Protein AF-A0A2H3GFM6-F1 (afdb_monomer)

pLDDT: mean 85.09, std 11.53, range [47.0, 96.88]

Radius of gyration: 15.6 Å; Cα contacts (8 Å, |Δi|>4): 89; chains: 1; bounding box: 40×33×36 Å

InterPro domains:
  IPR027417 P-loop containing nucleoside triphosphate hydrolase [G3DSA:3.40.50.300] (1-125)
  IPR040632 Sulfotransferase, S. mansonii-type [PF17784] (5-107)

Mean predicted aligned error: 5.97 Å

Foldseek 3Di:
DPQLPDLVNLVLLLVQLLDPFPLDPSNDPHADAPVSVCVPPVVDPDDDDLCVLVVVSVCVRCVVDDDDDDDDPCVVVVVVVVVVCCVLVPPVNVCCQPPVDVVVDDPPRDDSSRSVVSSVSRSVPD

Sequence (126 aa):
MHTLDNLEHWMFFGEALNRLFPTLQSYNGKDMVAEDWDQLFGPCEAITDIAGPFSESLIRNYPDAKVILCERPFDRWEPSVTQLLKSNFGPVQNFIRDWVEPLTRGKGQTSYVENLQKMLLGWTRS

Structure (mmCIF, N/CA/C/O backbone):
data_AF-A0A2H3GFM6-F1
#
_entry.id   AF-A0A2H3GFM6-F1
#
loop_
_atom_site.group_PDB
_atom_site.id
_atom_site.type_symbol
_atom_site.label_atom_id
_atom_site.label_alt_id
_atom_site.label_comp_id
_atom_site.label_asym_id
_atom_site.label_entity_id
_atom_site.label_seq_id
_atom_site.pdbx_PDB_ins_code
_atom_site.Cartn_x
_atom_site.Cartn_y
_atom_site.Cartn_z
_atom_site.occupancy
_atom_site.B_iso_or_equiv
_atom_site.auth_seq_id
_atom_site.auth_comp_id
_atom_site.auth_asym_id
_atom_site.auth_atom_id
_atom_site.pdbx_PDB_model_num
ATOM 1 N N . MET A 1 1 ? -10.535 14.472 -6.555 1.00 47.00 1 MET A N 1
ATOM 2 C CA . MET A 1 1 ? -9.803 14.133 -5.320 1.00 47.00 1 MET A CA 1
ATOM 3 C C . MET A 1 1 ? -8.314 14.093 -5.651 1.00 47.00 1 MET A C 1
ATOM 5 O O . MET A 1 1 ? -7.882 13.178 -6.332 1.00 47.00 1 MET A O 1
ATOM 9 N N . HIS A 1 2 ? -7.566 15.137 -5.277 1.00 55.94 2 HIS A N 1
ATOM 10 C CA . HIS A 1 2 ? -6.113 15.260 -5.485 1.00 55.94 2 HIS A CA 1
ATOM 11 C C . HIS A 1 2 ? -5.377 14.655 -4.280 1.00 55.94 2 HIS A C 1
ATOM 13 O O . HIS A 1 2 ? -4.862 15.370 -3.426 1.00 55.94 2 HIS A O 1
ATOM 19 N N . THR A 1 3 ? -5.422 13.328 -4.130 1.00 56.25 3 THR A N 1
ATOM 20 C CA . THR A 1 3 ? -4.901 12.657 -2.925 1.00 56.25 3 THR A CA 1
ATOM 21 C C . THR A 1 3 ? -3.388 12.697 -2.806 1.00 56.25 3 THR A C 1
ATOM 23 O O . THR A 1 3 ? -2.887 12.724 -1.686 1.00 56.25 3 THR A O 1
ATOM 26 N N . LEU A 1 4 ? -2.677 12.730 -3.932 1.00 58.69 4 LEU A N 1
ATOM 27 C CA . LEU A 1 4 ? -1.217 12.653 -3.971 1.00 58.69 4 LEU A CA 1
ATOM 28 C C . LEU A 1 4 ? -0.535 13.997 -3.671 1.00 58.69 4 LEU A C 1
ATOM 30 O O . LEU A 1 4 ? 0.613 13.993 -3.234 1.00 58.69 4 LEU A O 1
ATOM 34 N N . ASP A 1 5 ? -1.254 15.113 -3.826 1.00 67.62 5 ASP A N 1
ATOM 35 C CA . ASP A 1 5 ? -0.718 16.472 -3.664 1.00 67.62 5 ASP A CA 1
ATOM 36 C C . ASP A 1 5 ? -0.839 17.002 -2.219 1.00 67.62 5 ASP A C 1
ATOM 38 O O . ASP A 1 5 ? -0.238 18.022 -1.880 1.00 67.62 5 ASP A O 1
ATOM 42 N N . ASN A 1 6 ? -1.608 16.327 -1.351 1.00 76.69 6 ASN A N 1
ATOM 43 C CA . ASN A 1 6 ? -1.837 16.760 0.030 1.00 76.69 6 ASN A CA 1
ATOM 44 C C . ASN A 1 6 ? -0.940 16.002 1.021 1.00 76.69 6 ASN A C 1
ATOM 46 O O . ASN A 1 6 ? -1.061 14.788 1.194 1.00 76.69 6 ASN A O 1
ATOM 50 N N . LEU A 1 7 ? -0.085 16.742 1.731 1.00 76.38 7 LEU A N 1
ATOM 51 C CA . LEU A 1 7 ? 0.805 16.215 2.764 1.00 76.38 7 LEU A CA 1
ATOM 52 C C . LEU A 1 7 ? 0.055 15.473 3.884 1.00 76.38 7 LEU A C 1
ATOM 54 O O . LEU A 1 7 ? 0.558 14.473 4.393 1.00 76.38 7 LEU A O 1
ATOM 58 N N . GLU A 1 8 ? -1.143 15.926 4.251 1.00 81.88 8 GLU A N 1
ATOM 59 C CA . GLU A 1 8 ? -1.928 15.328 5.337 1.00 81.88 8 GLU A CA 1
ATOM 60 C C . GLU A 1 8 ? -2.318 13.878 5.033 1.00 81.88 8 GLU A C 1
ATOM 62 O O . GLU A 1 8 ? -2.256 13.020 5.913 1.00 81.88 8 GLU A O 1
ATOM 67 N N . HIS A 1 9 ? -2.623 13.560 3.772 1.00 86.12 9 HIS A N 1
ATOM 68 C CA . HIS A 1 9 ? -2.929 12.186 3.373 1.00 86.12 9 HIS A CA 1
ATOM 69 C C . HIS A 1 9 ? -1.706 11.278 3.515 1.00 86.12 9 HIS A C 1
ATOM 71 O O . HIS A 1 9 ? -1.812 10.139 3.959 1.00 86.12 9 HIS A O 1
ATOM 77 N N . TRP A 1 10 ? -0.516 11.789 3.200 1.00 83.88 10 TRP A N 1
ATOM 78 C CA . TRP A 1 10 ? 0.725 11.039 3.383 1.00 83.88 10 TRP A CA 1
ATOM 79 C C . TRP A 1 10 ? 1.075 10.825 4.846 1.00 83.88 10 TRP A C 1
ATOM 81 O O . TRP A 1 10 ? 1.679 9.807 5.181 1.00 83.88 10 TRP A O 1
ATOM 91 N N . MET A 1 11 ? 0.689 11.746 5.726 1.00 86.81 11 MET A N 1
ATOM 92 C CA . MET A 1 11 ? 0.786 11.537 7.169 1.00 86.81 11 MET A CA 1
ATOM 93 C C . MET A 1 11 ? -0.184 10.448 7.634 1.00 86.81 11 MET A C 1
ATOM 95 O O . MET A 1 11 ? 0.232 9.563 8.380 1.00 86.81 11 MET A O 1
ATOM 99 N N . PHE A 1 12 ? -1.425 10.462 7.140 1.00 90.88 12 PHE A N 1
ATOM 100 C CA . PHE A 1 12 ? -2.405 9.407 7.402 1.00 90.88 12 PHE A CA 1
ATOM 101 C C . PHE A 1 12 ? -1.886 8.028 6.967 1.00 90.88 12 PHE A C 1
ATOM 103 O O . PHE A 1 12 ? -1.876 7.097 7.769 1.00 90.88 12 PHE A O 1
ATOM 110 N N . PHE A 1 13 ? -1.357 7.904 5.744 1.00 90.50 13 PHE A N 1
ATOM 111 C CA . PHE A 1 13 ? -0.752 6.651 5.281 1.00 90.50 13 PHE A CA 1
ATOM 112 C C . PHE A 1 13 ? 0.453 6.241 6.128 1.00 90.50 13 PHE A C 1
ATOM 114 O O . PHE A 1 13 ? 0.593 5.068 6.451 1.00 90.50 13 PHE A O 1
ATOM 121 N N . GLY A 1 14 ? 1.301 7.191 6.534 1.00 90.31 14 GLY A N 1
ATOM 122 C CA . GLY A 1 14 ? 2.409 6.933 7.455 1.00 90.31 14 GLY A CA 1
ATOM 123 C C . GLY A 1 14 ? 1.952 6.311 8.776 1.00 90.31 14 GLY A C 1
ATOM 124 O O . GLY A 1 14 ? 2.555 5.350 9.251 1.00 90.31 14 GLY A O 1
ATOM 125 N N . GLU A 1 15 ? 0.865 6.822 9.348 1.00 91.44 15 GLU A N 1
ATOM 126 C CA . GLU A 1 15 ? 0.288 6.272 10.573 1.00 91.44 15 GLU A CA 1
ATOM 127 C C . GLU A 1 15 ? -0.359 4.901 10.342 1.00 91.44 15 GLU A C 1
ATOM 129 O O . GLU A 1 15 ? -0.104 3.977 11.112 1.00 91.44 15 GLU A O 1
ATOM 134 N N . ALA A 1 16 ? -1.112 4.724 9.253 1.00 93.00 16 ALA A N 1
ATOM 135 C CA . ALA A 1 16 ? -1.671 3.423 8.884 1.00 93.00 16 ALA A CA 1
ATOM 136 C C . ALA A 1 16 ? -0.568 2.361 8.708 1.00 93.00 16 ALA A C 1
ATOM 138 O O . ALA A 1 16 ? -0.716 1.228 9.160 1.00 93.00 16 ALA A O 1
ATOM 139 N N . LEU A 1 17 ? 0.578 2.734 8.128 1.00 91.88 17 LEU A N 1
ATOM 140 C CA . LEU A 1 17 ? 1.746 1.859 7.995 1.00 91.88 17 LEU A CA 1
ATOM 141 C C . LEU A 1 17 ? 2.324 1.450 9.354 1.00 91.88 17 LEU A C 1
ATOM 143 O O . LEU A 1 17 ? 2.573 0.268 9.583 1.00 91.88 17 LEU A O 1
ATOM 147 N N . ASN A 1 18 ? 2.497 2.410 10.269 1.00 92.06 18 ASN A N 1
ATOM 148 C CA . ASN A 1 18 ? 2.965 2.135 11.632 1.00 92.06 18 ASN A CA 1
ATOM 149 C C . ASN A 1 18 ? 2.019 1.192 12.387 1.00 92.06 18 ASN A C 1
ATOM 151 O O . ASN A 1 18 ? 2.447 0.467 13.278 1.00 92.06 18 ASN A O 1
ATOM 155 N N . ARG A 1 19 ? 0.729 1.201 12.059 1.00 93.88 19 ARG A N 1
ATOM 156 C CA . ARG A 1 19 ? -0.262 0.321 12.681 1.00 93.88 19 ARG A CA 1
ATOM 157 C C . ARG A 1 19 ? -0.268 -1.072 12.070 1.00 93.88 19 ARG A C 1
ATOM 159 O O . ARG A 1 19 ? -0.279 -2.045 12.804 1.00 93.88 19 ARG A O 1
ATOM 166 N N . LEU A 1 20 ? -0.202 -1.170 10.743 1.00 92.06 20 LEU A N 1
ATOM 167 C CA . LEU A 1 20 ? -0.536 -2.402 10.024 1.00 92.06 20 LEU A CA 1
ATOM 168 C C . LEU A 1 20 ? 0.650 -3.269 9.601 1.00 92.06 20 LEU A C 1
ATOM 170 O O . LEU A 1 20 ? 0.429 -4.425 9.258 1.00 92.06 20 LEU A O 1
ATOM 174 N N . PHE A 1 21 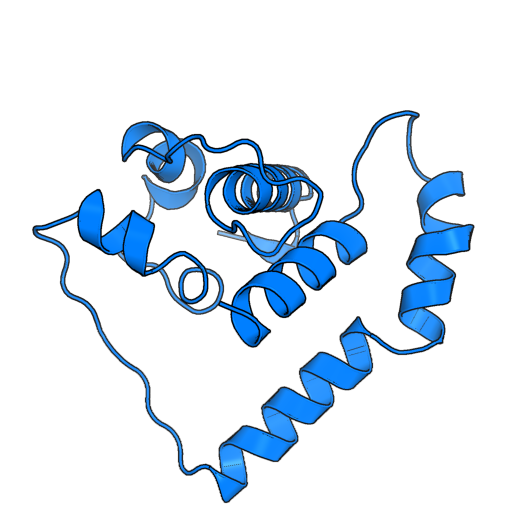? 1.884 -2.752 9.591 1.00 90.69 21 PHE A N 1
ATOM 175 C CA . PHE A 1 21 ? 3.027 -3.465 9.003 1.00 90.69 21 PHE A CA 1
ATOM 176 C C . PHE A 1 21 ? 4.075 -3.848 10.056 1.00 90.69 21 PHE A C 1
ATOM 178 O O . PHE A 1 21 ? 4.956 -3.036 10.355 1.00 90.69 21 PHE A O 1
ATOM 185 N N . PRO A 1 22 ? 4.064 -5.099 10.565 1.00 89.75 22 PRO A N 1
ATOM 186 C CA . PRO A 1 22 ? 5.028 -5.593 11.556 1.00 89.75 22 PRO A CA 1
ATOM 187 C C . PRO A 1 22 ? 6.489 -5.549 11.105 1.00 89.75 22 PRO A C 1
ATOM 189 O O . PRO A 1 22 ? 7.403 -5.618 11.923 1.00 89.75 22 PRO A O 1
ATOM 192 N N . THR A 1 23 ? 6.723 -5.461 9.797 1.00 87.12 23 THR A N 1
ATOM 193 C CA . THR A 1 23 ? 8.057 -5.404 9.192 1.00 87.12 23 THR A CA 1
ATOM 194 C C . THR A 1 23 ? 8.727 -4.040 9.349 1.00 87.12 23 THR A C 1
ATOM 196 O O . THR A 1 23 ? 9.941 -3.926 9.150 1.00 87.12 23 THR A O 1
ATOM 199 N N . LEU A 1 24 ? 7.968 -3.001 9.706 1.00 86.75 24 LEU A N 1
ATOM 200 C CA . LEU A 1 24 ? 8.493 -1.664 9.948 1.00 86.75 24 LEU A CA 1
ATOM 201 C C . LEU A 1 24 ? 8.979 -1.527 11.392 1.00 86.75 24 LEU A C 1
ATOM 203 O O . LEU A 1 24 ? 8.315 -1.934 12.339 1.00 86.75 24 LEU A O 1
A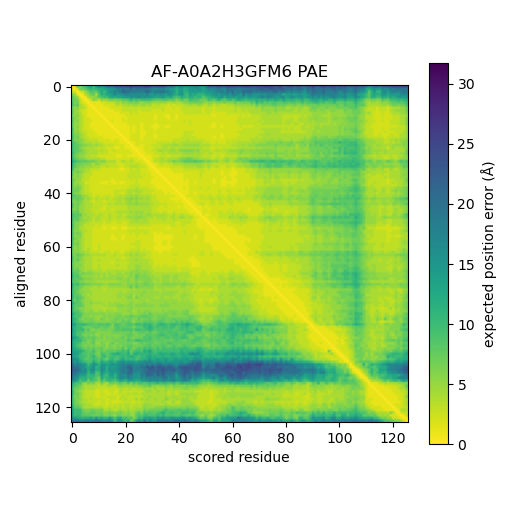TOM 207 N N . GLN A 1 25 ? 10.116 -0.857 11.583 1.00 85.75 25 GLN A N 1
ATOM 208 C CA . GLN A 1 25 ? 10.632 -0.557 12.923 1.00 85.75 25 GLN A CA 1
ATOM 209 C C . GLN A 1 25 ? 9.678 0.337 13.735 1.00 85.75 25 GLN A C 1
ATOM 211 O O . GLN A 1 25 ? 9.672 0.287 14.961 1.00 85.75 25 GLN A O 1
ATOM 216 N N . SER A 1 26 ? 8.876 1.158 13.054 1.00 86.38 26 SER A N 1
ATOM 217 C CA . SER A 1 26 ? 7.868 2.030 13.657 1.00 86.38 26 SER A CA 1
ATOM 218 C C . SER A 1 26 ? 6.537 1.326 13.950 1.00 86.38 26 SER A C 1
ATOM 220 O O . SER A 1 26 ? 5.568 2.003 14.295 1.00 86.38 26 SER A O 1
ATOM 222 N N . TYR A 1 27 ? 6.476 -0.004 13.816 1.00 90.88 27 TYR A N 1
ATOM 223 C CA . TYR A 1 27 ? 5.273 -0.782 14.085 1.00 90.88 27 TYR A CA 1
ATOM 224 C C . TYR A 1 27 ? 4.810 -0.648 15.540 1.00 90.88 27 TYR A C 1
ATOM 226 O O . TYR A 1 27 ? 5.602 -0.802 16.471 1.00 90.88 27 TYR A O 1
ATOM 234 N N . ASN A 1 28 ? 3.519 -0.388 15.742 1.00 91.62 28 ASN A N 1
ATOM 235 C CA . ASN A 1 28 ? 2.931 -0.150 17.061 1.00 91.62 28 ASN A CA 1
ATOM 236 C C . ASN A 1 28 ? 1.847 -1.165 17.470 1.00 91.62 28 ASN A C 1
ATOM 238 O O . ASN A 1 28 ? 1.312 -1.051 18.573 1.00 91.62 28 ASN A O 1
ATOM 242 N N . GLY A 1 29 ? 1.541 -2.1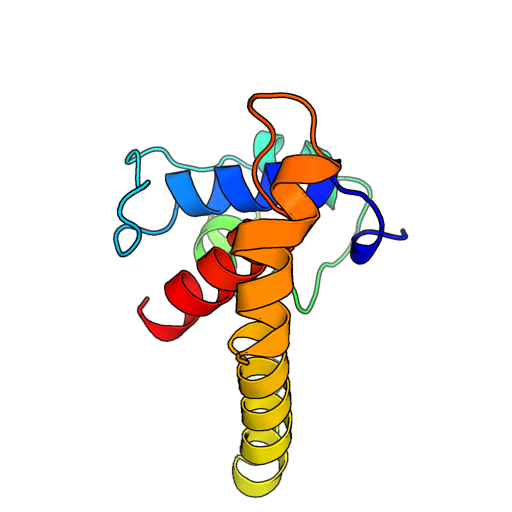59 16.628 1.00 87.69 29 GLY A N 1
ATOM 243 C CA . GLY A 1 29 ? 0.645 -3.265 16.982 1.00 87.69 29 GLY A CA 1
ATOM 244 C C . GLY A 1 29 ? -0.841 -2.929 17.059 1.00 87.69 29 GLY A C 1
ATOM 245 O O . GLY A 1 29 ? -1.598 -3.726 17.609 1.00 87.69 29 GLY A O 1
ATOM 246 N N . LYS A 1 30 ? -1.264 -1.760 16.573 1.00 91.81 30 LYS A N 1
ATOM 247 C CA . LYS A 1 30 ? -2.677 -1.363 16.555 1.00 91.81 30 LYS A CA 1
ATOM 248 C C . LYS A 1 30 ? -3.328 -1.733 15.228 1.00 91.81 30 LYS A C 1
ATOM 250 O O . LYS A 1 30 ? -2.681 -1.698 14.193 1.00 91.81 30 LYS A O 1
ATOM 255 N N . ASP A 1 31 ? -4.627 -1.989 15.247 1.00 92.50 31 ASP A N 1
ATOM 256 C CA . ASP A 1 31 ? -5.408 -2.139 14.020 1.00 92.50 31 ASP A CA 1
ATOM 257 C C . ASP A 1 31 ? -5.899 -0.783 13.479 1.00 92.50 31 ASP A C 1
ATOM 259 O O . ASP A 1 31 ? -5.825 0.251 14.150 1.00 92.50 31 ASP A O 1
ATOM 263 N N . MET A 1 32 ? -6.401 -0.811 12.245 1.00 95.06 32 MET A N 1
ATOM 264 C CA . MET A 1 32 ? -7.182 0.263 11.624 1.00 95.06 32 MET A CA 1
ATOM 265 C C . MET A 1 32 ? -8.643 -0.179 11.538 1.00 95.06 32 MET A C 1
ATOM 267 O O . MET A 1 32 ? -8.899 -1.312 11.113 1.00 95.06 32 MET A O 1
ATOM 271 N N . VAL A 1 33 ? -9.577 0.703 11.905 1.00 96.00 33 VAL A N 1
ATOM 272 C CA . VAL A 1 33 ? -11.029 0.466 11.786 1.00 96.00 33 VAL A CA 1
ATOM 273 C C . VAL A 1 33 ? -11.635 1.209 10.588 1.00 96.00 33 VAL A C 1
ATOM 275 O O . VAL A 1 33 ? -10.983 2.072 9.998 1.00 96.00 33 VAL A O 1
ATOM 278 N N . ALA A 1 34 ? -12.874 0.886 10.206 1.00 95.62 34 ALA A N 1
ATOM 279 C CA . ALA A 1 34 ? -13.575 1.543 9.098 1.00 95.62 34 ALA A CA 1
ATOM 280 C C . ALA A 1 34 ? -13.629 3.068 9.280 1.00 95.62 34 ALA A C 1
ATOM 282 O O . ALA A 1 34 ? -13.331 3.803 8.348 1.00 95.62 34 ALA A O 1
ATOM 283 N N . GLU A 1 35 ? -13.876 3.551 10.499 1.00 96.31 35 GLU A N 1
ATOM 284 C CA . GLU A 1 35 ? -13.926 4.984 10.800 1.00 96.31 35 GLU A CA 1
ATOM 285 C C . GLU A 1 35 ? -12.568 5.681 10.624 1.00 96.31 35 GLU A C 1
ATOM 287 O O . GLU A 1 35 ? -12.522 6.878 10.334 1.00 96.31 35 GLU A O 1
ATOM 292 N N . ASP A 1 36 ? -11.451 4.960 10.786 1.00 96.12 36 ASP A N 1
ATOM 293 C CA . ASP A 1 36 ? -10.130 5.503 10.462 1.00 96.12 36 ASP A CA 1
ATOM 294 C C . ASP A 1 36 ? -10.009 5.696 8.945 1.00 96.12 36 ASP A C 1
ATOM 296 O O . ASP A 1 36 ? -9.588 6.753 8.481 1.00 96.12 36 ASP A O 1
ATOM 300 N N . TRP A 1 37 ? -10.410 4.691 8.163 1.00 95.00 37 TRP A N 1
ATOM 301 C CA . TRP A 1 37 ? -10.366 4.734 6.702 1.00 95.00 37 TRP A CA 1
ATOM 302 C C . TRP A 1 37 ? -11.335 5.754 6.105 1.00 95.00 37 TRP A C 1
ATOM 304 O O . TRP A 1 37 ? -10.972 6.446 5.152 1.00 95.00 37 TRP A O 1
ATOM 314 N N . ASP A 1 38 ? -12.518 5.912 6.694 1.00 95.00 38 ASP A N 1
ATOM 315 C CA . ASP A 1 38 ? -13.551 6.837 6.234 1.00 95.00 38 ASP A CA 1
ATOM 316 C C . ASP A 1 38 ? -13.107 8.305 6.304 1.00 95.00 38 ASP A C 1
ATOM 318 O O . ASP A 1 38 ? -13.582 9.120 5.510 1.00 95.00 38 ASP A O 1
ATOM 322 N N . GLN A 1 39 ? -12.140 8.647 7.167 1.00 92.50 39 GLN A N 1
ATOM 323 C CA . GLN A 1 39 ? -11.541 9.991 7.204 1.00 92.50 39 GLN A CA 1
ATOM 324 C C . GLN A 1 39 ? -10.930 10.390 5.859 1.00 92.50 39 GLN A C 1
ATOM 326 O O . GLN A 1 39 ? -10.947 11.568 5.501 1.00 92.50 39 GLN A O 1
ATOM 331 N N . LEU A 1 40 ? -10.396 9.416 5.116 1.00 90.56 40 LEU A N 1
ATOM 332 C CA . LEU A 1 40 ? -9.789 9.646 3.811 1.00 90.56 40 LEU A CA 1
ATOM 333 C C . LEU A 1 40 ? -10.665 9.143 2.663 1.00 90.56 40 LEU A C 1
ATOM 335 O O . LEU A 1 40 ? -10.807 9.827 1.651 1.00 90.56 40 LEU A O 1
ATOM 339 N N . PHE A 1 41 ? -11.234 7.948 2.802 1.00 91.25 41 PHE A N 1
ATOM 340 C CA . PHE A 1 41 ? -11.928 7.235 1.732 1.00 91.25 41 PH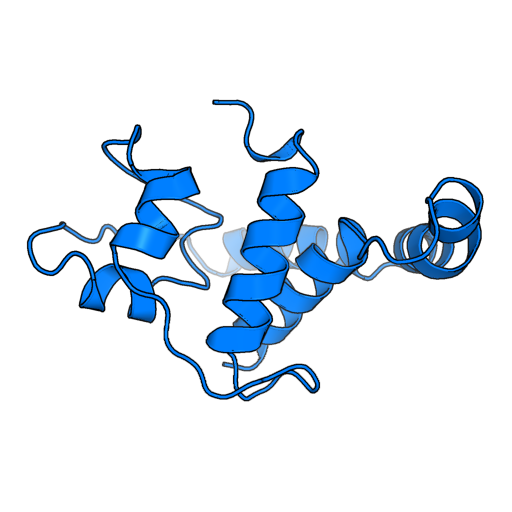E A CA 1
ATOM 341 C C . PHE A 1 41 ? -13.450 7.279 1.837 1.00 91.25 41 PHE A C 1
ATOM 343 O O . PHE A 1 41 ? -14.103 6.911 0.869 1.00 91.25 41 PHE A O 1
ATOM 350 N N . GLY A 1 42 ? -14.026 7.777 2.932 1.00 90.50 42 GLY A N 1
ATOM 351 C CA . GLY A 1 42 ? -15.480 7.820 3.129 1.00 90.50 42 GLY A CA 1
ATOM 352 C C . GLY A 1 42 ? -16.253 8.522 1.999 1.00 90.50 42 GLY A C 1
ATOM 353 O O . GLY A 1 42 ? -17.331 8.063 1.630 1.00 90.50 42 GLY A O 1
ATOM 354 N N . PRO A 1 43 ? -15.717 9.592 1.374 1.00 91.50 43 PRO A N 1
ATOM 355 C CA . PRO A 1 43 ? -16.348 10.215 0.208 1.00 91.50 43 PRO A CA 1
ATOM 356 C C . PRO A 1 43 ? -16.232 9.424 -1.110 1.00 91.50 43 PRO A C 1
ATOM 358 O O . PRO A 1 43 ? -16.731 9.892 -2.133 1.00 91.50 43 PRO A O 1
ATOM 361 N N . CYS A 1 44 ? -15.518 8.296 -1.136 1.00 91.31 44 CYS A N 1
ATOM 362 C CA . CYS A 1 44 ? -15.205 7.532 -2.343 1.00 91.31 44 CYS A CA 1
ATOM 363 C C . CYS A 1 44 ? -16.013 6.233 -2.417 1.00 91.31 44 CYS A C 1
ATOM 365 O O . CYS A 1 44 ? -16.100 5.485 -1.452 1.00 91.31 44 CYS A O 1
ATOM 367 N N . GLU A 1 45 ? -16.521 5.908 -3.605 1.00 92.94 45 GLU A N 1
ATOM 368 C CA . GLU A 1 45 ? -17.212 4.631 -3.854 1.00 92.94 45 GLU A CA 1
ATOM 369 C C . GLU A 1 45 ? -16.242 3.482 -4.183 1.00 92.94 45 GLU A C 1
ATOM 371 O O . GLU A 1 45 ? -16.600 2.310 -4.095 1.00 92.94 45 GLU A O 1
ATOM 376 N N . ALA A 1 46 ? -15.014 3.812 -4.592 1.00 93.06 46 ALA A N 1
ATOM 377 C CA . ALA A 1 46 ? -13.960 2.857 -4.911 1.00 93.06 46 ALA A CA 1
ATOM 378 C C . ALA A 1 46 ? -12.577 3.485 -4.705 1.00 93.06 46 ALA A C 1
ATOM 380 O O . ALA A 1 46 ? -12.398 4.696 -4.848 1.00 93.06 46 ALA A O 1
ATOM 381 N N . ILE A 1 47 ? -11.590 2.637 -4.419 1.00 93.19 47 ILE A N 1
ATOM 382 C CA . ILE A 1 47 ? -10.190 3.020 -4.224 1.00 93.19 47 ILE A CA 1
ATOM 383 C C . ILE A 1 47 ? -9.275 2.078 -5.008 1.00 93.19 47 ILE A C 1
ATOM 385 O O . ILE A 1 47 ? -9.562 0.893 -5.163 1.00 93.19 47 ILE A O 1
ATOM 389 N N . THR A 1 48 ? -8.173 2.613 -5.527 1.00 92.44 48 THR A N 1
ATOM 390 C CA . THR A 1 48 ? -7.208 1.884 -6.364 1.00 92.44 48 THR A CA 1
ATOM 391 C C . THR A 1 48 ? -5.782 2.297 -6.015 1.00 92.44 48 THR A C 1
ATOM 393 O O . THR A 1 48 ? -5.582 3.250 -5.262 1.00 92.44 48 THR A O 1
ATOM 396 N N . ASP A 1 49 ? -4.794 1.625 -6.609 1.00 88.19 49 ASP A N 1
ATOM 397 C CA . ASP A 1 49 ? -3.368 1.959 -6.503 1.00 88.19 49 ASP A CA 1
ATOM 398 C C . ASP A 1 49 ? -2.864 1.930 -5.047 1.00 88.19 49 ASP A C 1
ATOM 400 O O . ASP A 1 49 ? -2.575 0.853 -4.525 1.00 88.19 49 ASP A O 1
ATOM 404 N N . ILE A 1 50 ? -2.878 3.068 -4.344 1.00 85.62 50 ILE A N 1
ATOM 405 C CA . ILE A 1 50 ? -2.411 3.213 -2.953 1.00 85.62 50 ILE A CA 1
ATOM 406 C C . ILE A 1 50 ? -3.188 2.358 -1.938 1.00 85.62 50 ILE A C 1
ATOM 408 O O . ILE A 1 50 ? -2.705 2.118 -0.836 1.00 85.62 50 ILE A O 1
ATOM 412 N N . ALA A 1 51 ? -4.377 1.876 -2.305 1.00 87.69 51 ALA A N 1
ATOM 413 C CA . ALA A 1 51 ? -5.152 0.934 -1.501 1.00 87.69 51 ALA A CA 1
ATOM 414 C C . ALA A 1 51 ? -4.533 -0.475 -1.458 1.00 87.69 51 ALA A C 1
ATOM 416 O O . ALA A 1 51 ? -4.782 -1.223 -0.517 1.00 87.69 51 ALA A O 1
ATOM 417 N N . GLY A 1 52 ? -3.724 -0.840 -2.460 1.00 89.88 52 GLY A N 1
ATOM 418 C CA . GLY A 1 52 ? -3.140 -2.175 -2.605 1.00 89.88 52 GLY A CA 1
ATOM 419 C C . GLY A 1 52 ? -2.376 -2.647 -1.362 1.00 89.88 52 GLY A C 1
ATOM 420 O O . GLY A 1 52 ? -2.721 -3.703 -0.825 1.00 89.88 52 GLY A O 1
ATOM 421 N N . PRO A 1 53 ? -1.407 -1.862 -0.847 1.00 89.56 53 PRO A N 1
ATOM 422 C CA . PRO A 1 53 ? -0.693 -2.193 0.385 1.00 89.56 53 PRO A CA 1
ATOM 423 C C . PRO A 1 53 ? -1.611 -2.432 1.593 1.00 89.56 53 PRO A C 1
ATOM 425 O O . PRO A 1 53 ? -1.315 -3.279 2.424 1.00 89.56 53 PRO A O 1
ATOM 428 N N . PHE A 1 54 ? -2.742 -1.732 1.690 1.00 92.44 54 PHE A N 1
ATOM 429 C CA . PHE A 1 54 ? -3.653 -1.806 2.840 1.00 92.44 54 PHE A CA 1
ATOM 430 C C . PHE A 1 54 ? -4.825 -2.779 2.640 1.00 92.44 54 PHE A C 1
ATOM 432 O O . PHE A 1 54 ? -5.751 -2.808 3.454 1.00 92.44 54 PHE A O 1
ATOM 439 N N . SER A 1 55 ? -4.802 -3.565 1.560 1.00 92.44 55 SER A N 1
ATOM 440 C CA . SER A 1 55 ? -5.928 -4.392 1.111 1.00 92.44 55 SER A CA 1
ATOM 441 C C . SER A 1 55 ? -6.484 -5.319 2.193 1.00 92.44 55 SER A C 1
ATOM 443 O O . SER A 1 55 ? -7.697 -5.377 2.355 1.00 92.44 55 SER A O 1
ATOM 445 N N . GLU A 1 56 ? -5.645 -5.979 2.994 1.00 92.75 56 GLU A N 1
ATOM 446 C CA . GLU A 1 56 ? -6.121 -6.861 4.071 1.00 92.75 56 GLU A CA 1
ATOM 447 C C . GLU A 1 56 ? -6.945 -6.125 5.138 1.00 92.75 56 GLU A C 1
ATOM 449 O O . GLU A 1 56 ? -7.990 -6.616 5.572 1.00 92.75 56 GLU A O 1
ATOM 454 N N . SER A 1 57 ? -6.501 -4.933 5.553 1.00 94.88 57 SER A N 1
ATOM 455 C CA . SER A 1 57 ? -7.235 -4.109 6.520 1.00 94.88 57 SER A CA 1
ATOM 456 C C . SER A 1 57 ? -8.535 -3.584 5.917 1.00 94.88 57 SER A C 1
ATOM 458 O O . SER A 1 57 ? -9.572 -3.606 6.578 1.00 94.88 57 SER A O 1
ATOM 460 N N . LEU A 1 58 ? -8.504 -3.162 4.652 1.00 95.38 58 LEU A N 1
ATOM 461 C CA . LEU A 1 58 ? -9.679 -2.657 3.945 1.00 95.38 58 LEU A CA 1
ATOM 462 C C . LEU A 1 58 ? -10.733 -3.756 3.746 1.00 95.38 58 LEU A C 1
ATOM 464 O O . LEU A 1 58 ? -11.898 -3.541 4.057 1.00 95.38 58 LEU A O 1
ATOM 468 N N . ILE A 1 59 ? -10.335 -4.959 3.323 1.00 95.50 59 ILE A N 1
ATOM 469 C CA . ILE A 1 59 ? -11.246 -6.107 3.160 1.00 95.50 59 ILE A CA 1
ATOM 470 C C . ILE A 1 59 ? -11.913 -6.472 4.492 1.00 95.50 59 ILE A C 1
ATOM 472 O O . ILE A 1 59 ? -13.103 -6.772 4.527 1.00 95.50 59 ILE A O 1
ATOM 476 N N . ARG A 1 60 ? -11.164 -6.423 5.601 1.00 95.56 60 ARG A N 1
ATOM 477 C CA . ARG A 1 60 ? -11.704 -6.707 6.938 1.00 95.56 60 ARG A CA 1
ATOM 478 C C . ARG A 1 60 ? -12.739 -5.673 7.386 1.00 95.56 60 ARG A C 1
ATOM 480 O O . ARG A 1 60 ? -13.720 -6.047 8.019 1.00 95.56 60 ARG A O 1
ATOM 487 N N . ASN A 1 61 ? -12.501 -4.397 7.090 1.00 96.75 61 ASN A N 1
ATOM 488 C CA . ASN A 1 61 ? -13.355 -3.288 7.520 1.00 96.75 61 ASN A CA 1
ATOM 489 C C . ASN A 1 61 ? -14.570 -3.058 6.611 1.00 96.75 61 ASN A C 1
ATOM 491 O O . ASN A 1 61 ? -15.588 -2.560 7.080 1.00 96.75 61 ASN A O 1
ATOM 495 N N . TYR A 1 62 ? -14.492 -3.466 5.343 1.00 96.56 62 TYR A N 1
ATOM 496 C CA . TYR A 1 62 ? -15.576 -3.344 4.368 1.00 96.56 62 TYR A CA 1
ATOM 497 C C . TYR A 1 62 ? -15.919 -4.720 3.769 1.00 96.56 62 TYR A C 1
ATOM 499 O O . TYR A 1 62 ? -15.674 -4.955 2.585 1.00 96.56 62 TYR A O 1
ATOM 507 N N . PRO A 1 63 ? -16.484 -5.653 4.560 1.00 96.38 63 PRO A N 1
ATOM 508 C CA . PRO A 1 63 ? -16.696 -7.040 4.132 1.00 96.38 63 PRO A CA 1
ATOM 509 C C . PRO A 1 63 ? -17.687 -7.185 2.966 1.00 96.38 63 PRO A C 1
ATOM 511 O O . PRO A 1 63 ? -17.618 -8.161 2.221 1.00 96.38 63 PRO A O 1
ATOM 514 N N . ASP A 1 64 ? -18.585 -6.214 2.789 1.00 96.69 64 ASP A N 1
ATOM 515 C CA . ASP A 1 64 ? -19.554 -6.188 1.688 1.00 96.69 64 ASP A CA 1
ATOM 516 C C . ASP A 1 64 ? -18.981 -5.571 0.397 1.00 96.69 64 ASP A C 1
ATOM 518 O O . ASP A 1 64 ? -19.609 -5.637 -0.666 1.00 96.69 64 ASP A O 1
ATOM 522 N N . ALA A 1 65 ? -17.791 -4.963 0.462 1.00 96.31 65 ALA A N 1
ATOM 523 C CA . ALA A 1 65 ? -17.138 -4.386 -0.704 1.00 96.31 65 ALA A CA 1
ATOM 524 C C . ALA A 1 65 ? -16.594 -5.482 -1.630 1.00 96.31 65 ALA A C 1
ATOM 526 O O . ALA A 1 65 ? -16.098 -6.527 -1.209 1.00 96.31 65 ALA A O 1
ATOM 527 N N . LYS A 1 66 ? -16.650 -5.224 -2.938 1.00 96.88 66 LYS A N 1
ATOM 528 C CA . LYS A 1 66 ? -16.077 -6.121 -3.947 1.00 96.88 66 LYS A CA 1
ATOM 529 C C . LYS A 1 66 ? -14.616 -5.761 -4.193 1.00 96.88 66 LYS A C 1
ATOM 531 O O . LYS A 1 66 ? -14.285 -4.589 -4.343 1.00 96.88 66 LYS A O 1
ATOM 536 N N . VAL A 1 67 ? -13.763 -6.776 -4.316 1.00 95.75 67 VAL A N 1
ATOM 537 C CA . VAL A 1 67 ? -12.335 -6.613 -4.623 1.00 95.75 67 VAL A CA 1
ATOM 538 C C . VAL A 1 67 ? -12.099 -6.890 -6.106 1.00 95.75 67 VAL A C 1
ATOM 540 O O . VAL A 1 67 ? -12.544 -7.912 -6.628 1.00 95.75 67 VAL A O 1
ATOM 543 N N . ILE A 1 68 ? -11.382 -5.991 -6.781 1.00 95.88 68 ILE A N 1
ATOM 544 C CA . ILE A 1 68 ? -10.953 -6.156 -8.175 1.00 95.88 68 ILE A CA 1
ATOM 545 C C . ILE A 1 68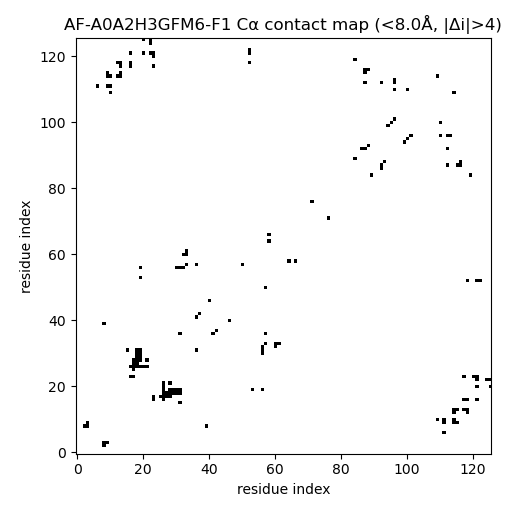 ? -9.428 -6.258 -8.192 1.00 95.88 68 ILE A C 1
ATOM 547 O O . ILE A 1 68 ? -8.743 -5.337 -7.750 1.00 95.88 68 ILE A O 1
ATOM 551 N N . LEU A 1 69 ? -8.899 -7.363 -8.723 1.00 94.44 69 LEU A N 1
ATOM 552 C CA . LEU A 1 69 ? -7.464 -7.558 -8.925 1.00 94.44 69 LEU A CA 1
ATOM 553 C C . LEU A 1 69 ? -7.094 -7.242 -10.378 1.00 94.44 69 LEU A C 1
ATOM 555 O O . LEU A 1 69 ? -7.569 -7.893 -11.307 1.00 94.44 69 LEU A O 1
ATOM 559 N N . CYS A 1 70 ? -6.238 -6.240 -10.568 1.00 93.06 70 CYS A N 1
ATOM 560 C CA . CYS A 1 70 ? -5.715 -5.875 -11.881 1.00 93.06 70 CYS A CA 1
ATOM 561 C C . CYS A 1 70 ? -4.426 -6.651 -12.172 1.00 93.06 70 CYS A C 1
ATOM 563 O O . CYS A 1 70 ? -3.410 -6.432 -11.515 1.00 93.06 70 CYS A O 1
ATOM 565 N N . GLU A 1 71 ? -4.446 -7.506 -13.193 1.00 94.56 71 GLU A N 1
ATOM 566 C CA . GLU A 1 71 ? -3.286 -8.301 -13.605 1.00 94.56 71 GLU A CA 1
ATOM 567 C C . GLU A 1 71 ? -2.638 -7.751 -14.885 1.00 94.56 71 GLU A C 1
ATOM 569 O O . GLU A 1 71 ? -3.305 -7.244 -15.791 1.00 94.56 71 GLU A O 1
ATOM 574 N N . ARG A 1 72 ? -1.309 -7.864 -14.978 1.00 94.56 72 ARG A N 1
ATOM 575 C CA . ARG A 1 72 ? -0.512 -7.486 -16.155 1.00 94.56 72 ARG A CA 1
ATOM 576 C C . ARG A 1 72 ? 0.597 -8.523 -16.367 1.00 94.56 72 ARG A C 1
ATOM 578 O O . ARG A 1 72 ? 1.185 -8.960 -15.381 1.00 94.56 72 ARG A O 1
ATOM 585 N N . PRO A 1 73 ? 0.938 -8.880 -17.623 1.00 96.50 73 PRO A N 1
ATOM 586 C CA . PRO A 1 73 ? 2.077 -9.750 -17.907 1.00 96.50 73 PRO A CA 1
ATOM 587 C C . PRO A 1 73 ? 3.365 -9.252 -17.238 1.00 96.50 73 PRO A C 1
ATOM 589 O O . PRO A 1 73 ? 3.676 -8.057 -17.307 1.00 96.50 73 PRO A O 1
ATOM 592 N N . PHE A 1 74 ? 4.097 -10.163 -16.588 1.00 94.12 74 PHE A N 1
ATOM 593 C CA . PHE A 1 74 ? 5.264 -9.832 -15.763 1.00 94.12 74 PHE A CA 1
ATOM 594 C C . PHE A 1 74 ? 6.346 -9.082 -16.547 1.00 94.12 74 PHE A C 1
ATOM 596 O O . PHE A 1 74 ? 6.836 -8.058 -16.086 1.00 94.12 74 PHE A O 1
ATOM 603 N N . ASP A 1 75 ? 6.651 -9.540 -17.761 1.00 96.38 75 ASP A N 1
ATOM 604 C CA . ASP A 1 75 ? 7.616 -8.941 -18.692 1.00 96.38 75 ASP A CA 1
ATOM 605 C C . ASP A 1 75 ? 7.313 -7.470 -19.008 1.00 96.38 75 ASP A C 1
ATOM 607 O O . ASP A 1 75 ? 8.213 -6.675 -19.274 1.00 96.38 75 ASP A O 1
ATOM 611 N N . ARG A 1 76 ? 6.036 -7.086 -18.948 1.00 94.19 76 ARG A N 1
ATOM 612 C CA . ARG A 1 76 ? 5.616 -5.696 -19.109 1.00 94.19 76 ARG A CA 1
ATOM 613 C C . ARG A 1 76 ? 5.578 -4.968 -17.777 1.00 94.19 76 ARG A C 1
ATOM 615 O O . ARG A 1 76 ? 5.870 -3.778 -17.749 1.00 94.19 76 ARG A O 1
ATOM 622 N N . TRP A 1 77 ? 5.117 -5.614 -16.715 1.00 94.00 77 TRP A N 1
ATOM 623 C CA . TRP A 1 77 ? 4.910 -4.994 -15.408 1.00 94.00 77 TRP A CA 1
ATOM 624 C C . TRP A 1 77 ? 6.227 -4.685 -14.686 1.00 94.00 77 TRP A C 1
ATOM 626 O O . TRP A 1 77 ? 6.391 -3.569 -14.194 1.00 94.00 77 TRP A O 1
ATOM 636 N N . GLU A 1 78 ? 7.179 -5.620 -14.689 1.00 94.25 78 GLU A N 1
ATOM 637 C CA . GLU A 1 78 ? 8.438 -5.514 -13.944 1.00 94.25 78 GLU A CA 1
ATOM 638 C C . GLU A 1 78 ? 9.231 -4.249 -14.304 1.00 94.25 78 GLU A C 1
ATOM 640 O O . GLU A 1 78 ? 9.542 -3.496 -13.380 1.00 94.25 78 GLU A O 1
ATOM 645 N N . PRO A 1 79 ? 9.457 -3.893 -15.587 1.00 94.88 79 PRO A N 1
ATOM 646 C CA . PRO A 1 79 ? 10.222 -2.689 -15.909 1.00 94.88 79 PRO A CA 1
ATOM 647 C C . PRO A 1 79 ? 9.556 -1.412 -15.384 1.00 94.88 79 PRO A C 1
ATOM 649 O O . PRO A 1 79 ? 10.233 -0.488 -14.933 1.00 94.88 79 PRO A O 1
ATOM 652 N N . SER A 1 80 ? 8.219 -1.379 -15.407 1.00 89.81 80 SER A N 1
ATOM 653 C CA . SER A 1 80 ? 7.418 -0.257 -14.911 1.00 89.8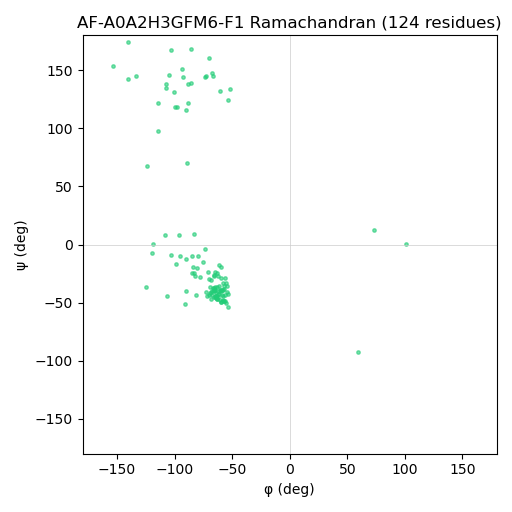1 80 SER A CA 1
ATOM 654 C C . SER A 1 80 ? 7.578 -0.086 -13.400 1.00 89.81 80 SER A C 1
ATOM 656 O O . SER A 1 80 ? 7.775 1.030 -12.919 1.00 89.81 80 SER A O 1
ATOM 658 N N . VAL A 1 81 ? 7.517 -1.186 -12.647 1.00 88.69 81 VAL A N 1
ATOM 659 C CA . VAL A 1 81 ? 7.663 -1.165 -11.185 1.00 88.69 81 VAL A CA 1
ATOM 660 C C . VAL A 1 81 ? 9.107 -0.909 -10.778 1.00 88.69 81 VAL A C 1
ATOM 662 O O . VAL A 1 81 ? 9.365 -0.093 -9.898 1.00 88.69 81 VAL A O 1
ATOM 665 N N . THR A 1 82 ? 10.070 -1.516 -11.462 1.00 89.88 82 THR A N 1
ATOM 666 C CA . THR A 1 82 ? 11.494 -1.285 -11.216 1.00 89.88 82 THR A CA 1
ATOM 667 C C . THR A 1 82 ? 11.874 0.176 -11.453 1.00 89.88 82 THR A C 1
ATOM 669 O O . THR A 1 82 ? 12.649 0.742 -10.678 1.00 89.88 82 THR A O 1
ATOM 672 N N . GLN A 1 83 ? 11.316 0.832 -12.476 1.00 89.44 83 GLN A N 1
ATOM 673 C CA . GLN A 1 83 ? 11.520 2.266 -12.692 1.00 89.44 83 GLN A CA 1
ATOM 674 C C . GLN A 1 83 ? 10.940 3.109 -11.547 1.00 89.44 83 GLN A C 1
ATOM 676 O O . GLN A 1 83 ? 11.625 4.008 -11.051 1.00 89.44 83 GLN A O 1
ATOM 681 N N . LEU A 1 84 ? 9.724 2.792 -11.089 1.00 86.19 84 LEU A N 1
ATOM 682 C CA . LEU A 1 84 ? 9.098 3.447 -9.938 1.00 86.19 84 LEU A CA 1
ATOM 683 C C . LEU A 1 84 ? 9.964 3.303 -8.675 1.00 86.19 84 LEU A C 1
ATOM 685 O O . LEU A 1 84 ? 10.244 4.294 -8.000 1.00 86.19 84 LEU A O 1
ATOM 689 N N . LEU A 1 85 ? 10.439 2.092 -8.372 1.00 85.00 85 LEU A N 1
ATOM 690 C CA . LEU A 1 85 ? 11.294 1.832 -7.212 1.00 85.00 85 LEU A CA 1
ATOM 691 C C . LEU A 1 85 ? 12.623 2.591 -7.313 1.00 85.00 85 LEU A C 1
ATOM 693 O O . LEU A 1 85 ? 13.015 3.271 -6.368 1.00 85.00 85 LEU A O 1
ATOM 697 N N . LYS A 1 86 ? 13.295 2.557 -8.470 1.00 86.12 86 LYS A N 1
ATOM 698 C CA . LYS A 1 86 ? 14.553 3.294 -8.683 1.00 86.12 86 LYS A CA 1
ATOM 699 C C . LYS A 1 86 ? 14.388 4.798 -8.493 1.00 86.12 86 LYS A C 1
ATOM 701 O O . LYS A 1 86 ? 15.270 5.428 -7.919 1.00 86.12 86 LYS A O 1
ATOM 706 N N . SER A 1 87 ? 13.273 5.368 -8.947 1.00 83.62 87 SER A N 1
ATOM 707 C CA . SER A 1 87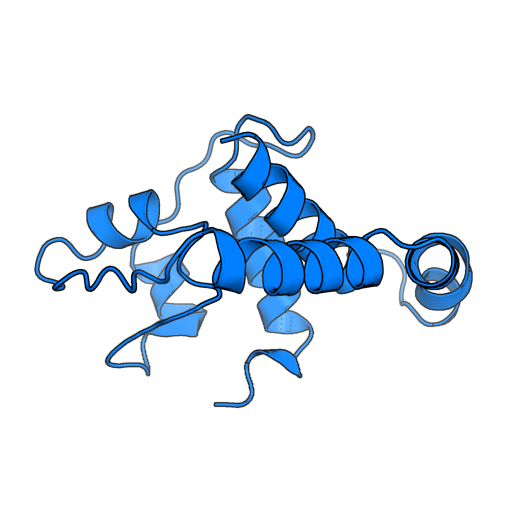 ? 12.996 6.794 -8.762 1.00 83.62 87 SER A CA 1
ATOM 708 C C . SER A 1 87 ? 12.819 7.152 -7.285 1.00 83.62 87 SER A C 1
ATOM 710 O O . SER A 1 87 ? 13.307 8.187 -6.844 1.00 83.62 87 SER A O 1
ATOM 712 N N . ASN A 1 88 ? 12.156 6.289 -6.510 1.00 81.94 88 ASN A N 1
ATOM 713 C CA . ASN A 1 88 ? 11.833 6.562 -5.108 1.00 81.94 88 ASN A CA 1
ATOM 714 C C . ASN A 1 88 ? 12.954 6.204 -4.121 1.00 81.94 88 ASN A C 1
ATOM 716 O O . ASN A 1 88 ? 13.029 6.788 -3.043 1.00 81.94 88 ASN A O 1
ATOM 720 N N . PHE A 1 89 ? 13.845 5.280 -4.479 1.00 82.06 89 PHE A N 1
ATOM 721 C CA . PHE A 1 89 ? 14.996 4.876 -3.658 1.00 82.06 89 PHE A CA 1
ATOM 722 C C . PHE A 1 89 ? 16.341 5.361 -4.220 1.00 82.06 89 PHE A C 1
ATOM 724 O O . PHE A 1 89 ? 17.404 4.972 -3.732 1.00 82.06 89 PHE A O 1
ATOM 731 N N . GLY A 1 90 ? 16.310 6.203 -5.255 1.00 83.50 90 GLY A N 1
ATOM 732 C CA . GLY A 1 90 ? 17.502 6.701 -5.928 1.00 83.50 90 GLY A CA 1
ATOM 733 C C . GLY A 1 90 ? 18.320 7.686 -5.077 1.00 83.50 90 GLY A C 1
ATOM 734 O O . GLY A 1 90 ? 17.788 8.310 -4.156 1.00 83.50 90 GLY A O 1
ATOM 735 N N . PRO A 1 91 ? 19.611 7.898 -5.405 1.00 84.31 91 PRO A N 1
ATOM 736 C CA . PRO A 1 91 ? 20.494 8.792 -4.649 1.00 84.31 91 PRO A CA 1
ATOM 737 C C . PRO A 1 91 ? 19.970 10.227 -4.536 1.00 84.31 91 PRO A C 1
ATOM 739 O O . PRO A 1 91 ? 20.084 10.838 -3.480 1.00 84.31 91 PRO A O 1
ATOM 742 N N . VAL A 1 92 ? 19.355 10.745 -5.605 1.00 82.31 92 VAL A N 1
ATOM 743 C CA . VAL A 1 92 ? 18.755 12.088 -5.623 1.00 82.31 92 VAL A CA 1
ATOM 744 C C . VAL A 1 92 ? 17.592 12.177 -4.637 1.00 82.31 92 VAL A C 1
ATOM 746 O O . VAL A 1 92 ? 17.517 13.127 -3.866 1.00 82.31 92 VAL A O 1
ATOM 749 N N . GLN A 1 93 ? 16.723 11.166 -4.611 1.00 79.25 93 GLN A N 1
ATOM 750 C CA . GLN A 1 93 ? 15.565 11.143 -3.722 1.00 79.25 93 GLN A CA 1
ATOM 751 C C . GLN A 1 93 ? 15.983 11.020 -2.252 1.00 79.25 93 G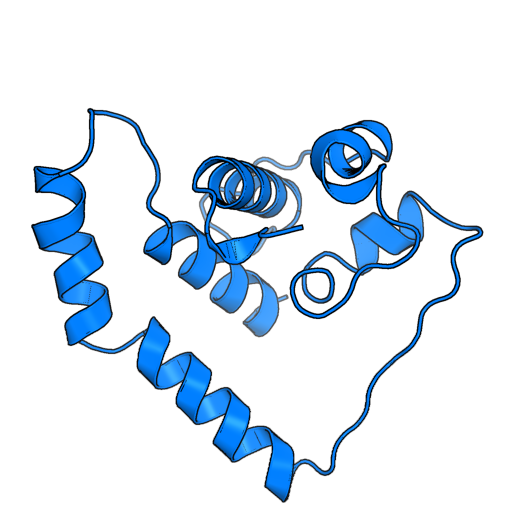LN A C 1
ATOM 753 O O . GLN A 1 93 ? 15.450 11.720 -1.394 1.00 79.25 93 GLN A O 1
ATOM 758 N N . ASN A 1 94 ? 16.997 10.196 -1.968 1.00 82.25 94 ASN A N 1
ATOM 759 C CA . ASN A 1 94 ? 17.579 10.096 -0.629 1.00 82.25 94 ASN A CA 1
ATOM 760 C C . ASN A 1 94 ? 18.257 11.408 -0.210 1.00 82.25 94 ASN A C 1
ATOM 762 O O . ASN A 1 94 ? 18.093 11.838 0.924 1.00 82.25 94 ASN A O 1
ATOM 766 N N . PHE A 1 95 ? 18.953 12.090 -1.125 1.00 83.25 95 PHE A N 1
ATOM 767 C CA . PHE A 1 95 ? 19.534 13.403 -0.847 1.00 83.25 95 PHE A CA 1
ATOM 768 C C . PHE A 1 95 ? 18.462 14.450 -0.515 1.00 83.25 95 PHE A C 1
ATOM 770 O O . PHE A 1 95 ? 18.604 15.182 0.464 1.00 83.25 95 PHE A O 1
ATOM 777 N N . ILE A 1 96 ? 17.374 14.497 -1.292 1.00 78.44 96 ILE A N 1
ATOM 778 C CA . ILE A 1 96 ? 16.239 15.389 -1.024 1.00 78.44 96 ILE A CA 1
ATOM 779 C C . ILE A 1 96 ? 15.673 15.114 0.376 1.00 78.44 96 ILE A C 1
ATOM 781 O O . ILE A 1 96 ? 15.537 16.054 1.158 1.00 78.44 96 ILE A O 1
ATOM 785 N N . ARG A 1 97 ? 15.429 13.843 0.716 1.00 80.44 97 ARG A N 1
ATOM 786 C CA . ARG A 1 97 ? 14.919 13.419 2.029 1.00 80.44 97 ARG A CA 1
ATOM 787 C C . ARG A 1 97 ? 15.848 13.790 3.186 1.00 80.44 97 ARG A C 1
ATOM 789 O O . ARG A 1 97 ? 15.386 14.310 4.195 1.00 80.44 97 ARG A O 1
ATOM 796 N N . ASP A 1 98 ? 17.142 13.509 3.053 1.00 82.31 98 ASP A N 1
ATOM 797 C CA . ASP A 1 98 ? 18.095 13.600 4.166 1.00 82.31 98 ASP A CA 1
ATOM 798 C C . ASP A 1 98 ? 18.594 15.028 4.410 1.00 82.31 98 ASP A C 1
ATOM 800 O O . ASP A 1 98 ? 18.956 15.367 5.536 1.00 82.31 98 ASP A O 1
ATOM 804 N N . TRP A 1 99 ? 18.609 15.872 3.372 1.00 80.69 99 TRP A N 1
ATOM 805 C CA . TRP A 1 99 ? 19.266 17.181 3.434 1.00 80.69 99 TRP A CA 1
ATOM 806 C C . TRP A 1 99 ? 18.368 18.357 3.070 1.00 80.69 99 TRP A C 1
ATOM 808 O O . TRP A 1 99 ? 18.502 19.414 3.678 1.00 80.69 99 TRP A O 1
ATOM 818 N N . VAL A 1 100 ? 17.459 18.213 2.102 1.00 77.88 100 VAL A N 1
ATOM 819 C CA . VAL A 1 100 ? 16.649 19.343 1.609 1.00 77.88 100 VAL A CA 1
ATOM 820 C C . VAL A 1 100 ? 15.344 19.469 2.388 1.00 77.88 100 VAL A C 1
ATOM 822 O O . VAL A 1 100 ? 15.038 20.535 2.918 1.00 77.88 100 VAL A O 1
ATOM 825 N N . GLU A 1 101 ? 14.591 18.378 2.515 1.00 73.62 101 GLU A N 1
ATOM 826 C CA . GLU A 1 101 ? 13.306 18.375 3.213 1.00 73.62 101 GLU A CA 1
ATOM 827 C C . GLU A 1 101 ? 13.388 18.825 4.683 1.00 73.62 101 GLU A C 1
ATOM 829 O O . GLU A 1 101 ? 12.494 19.568 5.097 1.00 73.62 101 GLU A O 1
ATOM 834 N N . PRO A 1 102 ? 14.421 18.468 5.479 1.00 77.12 102 PRO A N 1
ATOM 835 C CA . PRO A 1 102 ? 14.537 18.928 6.863 1.00 77.12 102 PRO A CA 1
ATOM 836 C C . PRO A 1 102 ? 14.752 20.440 6.986 1.00 77.12 102 PRO A C 1
ATOM 838 O O . PRO A 1 102 ? 14.383 21.021 8.002 1.00 77.12 102 PRO A O 1
ATOM 841 N N . LEU A 1 103 ? 15.323 21.087 5.963 1.00 75.19 103 LEU A N 1
ATOM 842 C CA . LEU A 1 103 ? 15.556 22.536 5.948 1.00 75.19 103 LEU A CA 1
ATOM 843 C C . LEU A 1 103 ? 14.281 23.326 5.645 1.00 75.19 103 LEU A C 1
ATOM 845 O O . LEU A 1 103 ? 14.138 24.465 6.081 1.00 75.19 103 LEU A O 1
ATOM 849 N N . THR A 1 104 ? 13.354 22.722 4.904 1.00 67.81 104 THR A N 1
ATOM 850 C CA . THR A 1 104 ? 12.065 23.329 4.544 1.00 67.81 104 THR A CA 1
ATOM 851 C C . THR A 1 104 ? 10.926 22.932 5.489 1.00 67.81 104 THR A C 1
ATOM 853 O O . THR A 1 104 ? 9.840 23.502 5.406 1.00 67.81 104 THR A O 1
ATOM 856 N N . ARG A 1 105 ? 11.145 21.956 6.381 1.00 64.62 105 ARG A N 1
ATOM 857 C CA . ARG A 1 105 ? 10.140 21.427 7.316 1.00 64.62 105 ARG A CA 1
ATOM 858 C C . ARG A 1 105 ? 10.155 22.133 8.672 1.00 64.62 105 ARG A C 1
ATOM 860 O O . ARG A 1 105 ? 11.204 22.438 9.232 1.00 64.62 105 ARG A O 1
ATOM 867 N N . GLY A 1 106 ? 8.969 22.296 9.262 1.00 58.12 106 GLY A N 1
ATOM 868 C CA . GLY A 1 106 ? 8.832 22.550 10.698 1.00 58.12 106 GLY A CA 1
ATOM 869 C C . GLY A 1 106 ? 9.257 21.319 11.512 1.00 58.12 106 GLY A C 1
ATOM 870 O O . GLY A 1 106 ? 9.077 20.183 11.071 1.00 58.12 106 GLY A O 1
ATOM 871 N N . LYS A 1 107 ? 9.829 21.523 12.707 1.00 49.69 107 LYS A N 1
ATOM 872 C CA . LYS A 1 107 ? 10.260 20.423 13.592 1.00 49.69 107 LYS A CA 1
ATOM 873 C C . LYS A 1 107 ? 9.102 19.443 13.851 1.00 49.69 107 LYS A C 1
ATOM 875 O O . LYS A 1 107 ? 8.067 19.855 14.361 1.00 49.69 107 LYS A O 1
ATOM 880 N N . GLY A 1 108 ? 9.308 18.156 13.552 1.00 54.06 108 GLY A N 1
ATOM 881 C CA . GLY A 1 108 ? 8.384 17.064 13.899 1.00 54.06 108 GLY A CA 1
ATOM 882 C C . GLY A 1 108 ? 7.464 16.554 12.781 1.00 54.06 108 GLY A C 1
ATOM 883 O O . GLY A 1 108 ? 6.692 15.636 13.033 1.00 54.06 108 GLY A O 1
ATOM 884 N N . GLN A 1 109 ? 7.535 17.092 11.557 1.00 55.19 109 GLN A N 1
ATOM 885 C CA . GLN A 1 109 ? 6.751 16.579 10.422 1.00 55.19 109 GLN A CA 1
ATOM 886 C C . GLN A 1 109 ? 7.487 15.460 9.668 1.00 55.19 109 GLN A C 1
ATOM 888 O O . GLN A 1 109 ? 8.564 15.691 9.120 1.00 55.19 109 GLN A O 1
ATOM 893 N N . THR A 1 110 ? 6.880 14.274 9.578 1.00 61.44 110 THR A N 1
ATOM 894 C CA . THR A 1 110 ? 7.377 13.128 8.789 1.00 61.44 110 THR A CA 1
ATOM 895 C C . THR A 1 110 ? 7.343 13.429 7.289 1.00 61.44 110 THR A C 1
ATOM 897 O O . THR A 1 110 ? 6.457 14.152 6.821 1.00 61.44 110 THR A O 1
ATOM 900 N N . SER A 1 111 ? 8.323 12.919 6.535 1.00 70.06 111 SER A N 1
ATOM 901 C CA . SER A 1 111 ? 8.479 13.200 5.102 1.00 70.06 111 SER A CA 1
ATOM 902 C C . SER A 1 111 ? 7.460 12.490 4.197 1.00 70.06 111 SER A C 1
ATOM 904 O O . SER A 1 111 ? 7.094 11.345 4.454 1.00 70.06 111 SER A O 1
ATOM 906 N N . TYR A 1 112 ? 7.033 13.161 3.112 1.00 73.75 112 TYR A N 1
ATOM 907 C CA . TYR A 1 112 ? 6.297 12.527 2.004 1.00 73.75 112 TYR A CA 1
ATOM 908 C C . TYR A 1 112 ? 7.110 11.353 1.455 1.00 73.75 112 TYR A C 1
ATOM 910 O O . TYR A 1 112 ? 6.621 10.229 1.362 1.00 73.75 112 TYR A O 1
ATOM 918 N N . VAL A 1 113 ? 8.385 11.617 1.160 1.00 76.56 113 VAL A N 1
ATOM 919 C CA . VAL A 1 113 ? 9.332 10.634 0.637 1.00 76.56 113 VAL A CA 1
ATOM 920 C C . VAL A 1 113 ? 9.529 9.507 1.638 1.00 76.56 113 VAL A C 1
ATOM 922 O O . VAL A 1 113 ? 9.535 8.345 1.252 1.00 76.56 113 VAL A O 1
ATOM 925 N N . GLU A 1 114 ? 9.646 9.830 2.923 1.00 81.69 114 GLU A N 1
ATOM 926 C CA . GLU A 1 114 ? 9.811 8.832 3.976 1.00 81.69 114 GLU A CA 1
ATOM 927 C C . GLU A 1 114 ? 8.589 7.912 4.092 1.00 81.69 114 GLU A C 1
ATOM 929 O O . GLU A 1 114 ? 8.756 6.696 4.134 1.00 81.69 114 GLU A O 1
ATOM 934 N N . ASN A 1 115 ? 7.365 8.448 4.098 1.00 85.62 115 ASN A N 1
ATOM 935 C CA . ASN A 1 115 ? 6.154 7.627 4.181 1.00 85.62 115 ASN A CA 1
ATOM 936 C C . ASN A 1 115 ? 5.916 6.811 2.905 1.00 85.62 115 ASN A C 1
ATOM 938 O O . ASN A 1 115 ? 5.531 5.648 2.993 1.00 85.62 115 ASN A O 1
ATOM 942 N N . LEU A 1 116 ? 6.230 7.361 1.730 1.00 83.31 116 LEU A N 1
ATOM 943 C CA . LEU A 1 116 ? 6.204 6.618 0.471 1.00 83.31 116 LEU A CA 1
ATOM 944 C C . LEU A 1 116 ? 7.238 5.481 0.461 1.00 83.31 116 LEU A C 1
ATOM 946 O O . LEU A 1 116 ? 6.919 4.350 0.100 1.00 83.31 116 LEU A O 1
ATOM 950 N N . GLN A 1 117 ? 8.467 5.741 0.909 1.00 86.12 117 GLN A N 1
ATOM 951 C CA . GLN A 1 117 ? 9.500 4.712 1.039 1.00 86.12 117 GLN A CA 1
ATOM 952 C C . GLN A 1 117 ? 9.107 3.645 2.068 1.00 86.12 117 GLN A C 1
ATOM 954 O O . GLN A 1 117 ? 9.277 2.458 1.797 1.00 86.12 117 GLN A O 1
ATOM 959 N N . LYS A 1 118 ? 8.535 4.039 3.215 1.00 86.38 118 LYS A N 1
ATOM 960 C CA . LYS A 1 118 ? 7.978 3.108 4.209 1.00 86.38 118 LYS A CA 1
ATOM 961 C C . LYS A 1 118 ? 6.881 2.240 3.607 1.00 86.38 118 LYS A C 1
ATOM 963 O O . LYS A 1 118 ? 6.903 1.036 3.824 1.00 86.38 118 LYS A O 1
ATOM 968 N N . MET A 1 119 ? 5.975 2.820 2.821 1.00 88.38 119 MET A N 1
ATOM 969 C CA . MET A 1 119 ? 4.902 2.082 2.152 1.00 88.38 119 MET A CA 1
ATOM 970 C C . MET A 1 119 ? 5.460 1.016 1.213 1.00 88.38 119 MET A C 1
ATOM 972 O O . MET A 1 119 ? 5.078 -0.147 1.293 1.00 88.38 119 MET A O 1
ATOM 976 N N . LEU A 1 120 ? 6.408 1.402 0.358 1.00 86.06 120 LEU A N 1
ATOM 977 C CA . LEU A 1 120 ? 7.039 0.490 -0.595 1.00 86.06 120 LEU A CA 1
ATOM 978 C C . LEU A 1 120 ? 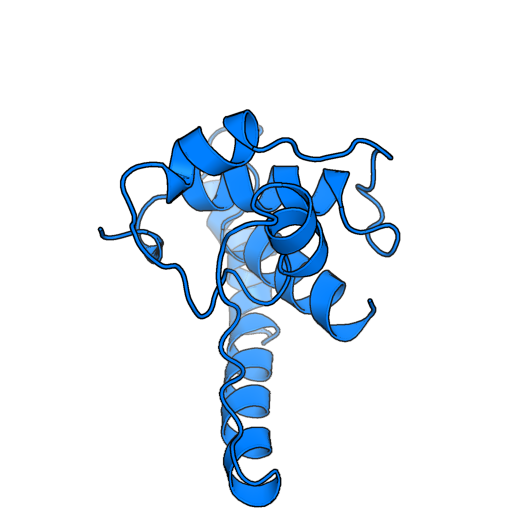7.849 -0.608 0.116 1.00 86.06 120 LEU A C 1
ATOM 980 O O . LEU A 1 120 ? 7.848 -1.757 -0.324 1.00 86.06 120 LEU A O 1
ATOM 984 N N . LEU A 1 121 ? 8.515 -0.289 1.230 1.00 83.00 121 LEU A N 1
ATOM 985 C CA . LEU A 1 121 ? 9.230 -1.274 2.049 1.00 83.00 121 LEU A CA 1
ATOM 986 C C . LEU A 1 121 ? 8.283 -2.229 2.776 1.00 83.00 121 LEU A C 1
ATOM 988 O O . LEU A 1 121 ? 8.570 -3.421 2.828 1.00 83.00 121 LEU A O 1
ATOM 992 N N . GLY A 1 122 ? 7.181 -1.714 3.321 1.00 77.19 122 GLY A N 1
ATOM 993 C CA . GLY A 1 122 ? 6.141 -2.516 3.955 1.00 77.19 122 GLY A CA 1
ATOM 994 C C . GLY A 1 122 ? 5.548 -3.504 2.958 1.00 77.19 122 GLY A C 1
ATOM 995 O O . GLY A 1 122 ? 5.555 -4.695 3.229 1.00 77.19 122 GLY A O 1
ATOM 996 N N . TRP A 1 123 ? 5.163 -3.024 1.772 1.00 73.38 123 TRP A N 1
ATOM 997 C CA . TRP A 1 123 ? 4.567 -3.833 0.705 1.00 73.38 123 TRP A CA 1
ATOM 998 C C . TRP A 1 123 ? 5.508 -4.887 0.105 1.00 73.38 123 TRP A C 1
ATOM 1000 O O . TRP A 1 123 ? 5.085 -5.993 -0.204 1.00 73.38 123 TRP A O 1
ATOM 1010 N N . THR A 1 124 ? 6.795 -4.575 -0.076 1.00 71.88 124 THR A N 1
ATOM 1011 C CA . THR A 1 124 ? 7.751 -5.545 -0.653 1.00 71.88 124 THR A CA 1
ATOM 1012 C C . THR A 1 124 ? 8.254 -6.587 0.347 1.00 71.88 124 THR A C 1
ATOM 1014 O O . THR A 1 124 ? 8.940 -7.527 -0.056 1.00 71.88 124 THR A O 1
ATOM 1017 N N . ARG A 1 125 ? 7.968 -6.415 1.643 1.00 63.25 125 ARG A N 1
ATOM 1018 C CA . ARG A 1 125 ? 8.438 -7.302 2.720 1.00 63.25 125 ARG A CA 1
ATOM 1019 C C . ARG A 1 125 ? 7.311 -7.972 3.512 1.00 63.25 125 ARG A C 1
ATOM 1021 O O . ARG A 1 125 ? 7.637 -8.781 4.378 1.00 63.25 125 ARG A O 1
ATOM 1028 N N . SER A 1 126 ? 6.054 -7.597 3.268 1.00 56.06 126 SER A N 1
ATOM 1029 C CA . SER A 1 126 ? 4.839 -8.195 3.840 1.00 56.06 126 SER A CA 1
ATOM 1030 C C . SER A 1 126 ? 4.513 -9.544 3.219 1.00 56.06 126 SER A C 1
ATOM 1032 O O . SER A 1 126 ? 4.670 -9.652 1.982 1.00 56.06 126 SER A O 1
#

Solvent-accessible surface area (backbone atoms only — not comparable to full-atom values): 7818 Å² total; per-residue (Å²): 135,73,62,89,81,39,69,67,53,41,52,51,51,39,52,52,44,25,29,72,31,83,85,40,93,70,40,68,82,41,88,77,54,50,77,63,49,37,77,78,45,56,93,50,96,72,84,62,76,83,45,60,79,47,39,72,56,49,48,68,53,40,72,88,59,86,87,84,86,88,85,68,64,60,89,65,42,48,61,58,51,51,50,53,50,48,59,64,72,25,73,67,44,49,45,39,59,74,59,48,48,63,74,76,47,65,94,90,68,82,51,66,65,53,30,53,48,49,50,54,50,37,53,76,68,105

Secondary structure (DSSP, 8-state):
---SS-HHHHHHHHHHHHHH-TTSTT-------HHHHHHHHTT-S---GGGGGGHHHHHHH-TTSPP------HHHHHHHHHHHHHHHHSHHHHHIIIIIHHHHSPTTPPPHHHHHHHHHHHHHH-

Organism: NCBI:txid327505